Protein AF-A0A4S5JDX1-F1 (afdb_monomer_lite)

Secondary structure (DSSP, 8-state):
-HHHHHHHHHHTS---S------------TTTTS-SEETTEE-TTSGGGGS-TT--TTSTTHHHHHHHHHHTT-HHHH--TT-

Foldseek 3Di:
DVVVVVVCCVPPVVDPDDDDDDDDDDDDWQLPLADCDDPNDGCTSDCCVVPDVLPVVVDPCSVVSVVVSVCVVVVVVVDDPVD

Structure (mmCIF, N/CA/C/O backbone):
data_AF-A0A4S5JDX1-F1
#
_entry.id   AF-A0A4S5JDX1-F1
#
loop_
_atom_site.group_PDB
_atom_site.id
_atom_site.type_symbol
_atom_site.label_atom_id
_atom_site.label_alt_id
_atom_site.label_comp_id
_atom_site.label_asym_id
_atom_site.label_entity_id
_atom_site.label_seq_id
_atom_site.pdbx_PDB_ins_code
_atom_site.Cartn_x
_atom_site.Cartn_y
_atom_site.Cartn_z
_atom_site.occupancy
_atom_site.B_iso_or_equiv
_atom_site.auth_seq_id
_atom_site.auth_comp_id
_atom_site.auth_asym_id
_atom_site.auth_atom_id
_atom_site.pdbx_PDB_model_num
ATOM 1 N N . GLU A 1 1 ? 11.937 7.466 -20.692 1.00 80.88 1 GLU A N 1
ATOM 2 C CA . GLU A 1 1 ? 13.052 7.669 -21.650 1.00 80.88 1 GLU A CA 1
ATOM 3 C C . GLU A 1 1 ? 14.008 6.484 -21.825 1.00 80.88 1 GLU A C 1
ATOM 5 O O . GLU A 1 1 ? 14.126 6.027 -22.950 1.00 80.88 1 GLU A O 1
ATOM 10 N N . GLN A 1 2 ? 14.641 5.905 -20.792 1.00 94.50 2 GLN A N 1
ATOM 11 C CA . GLN A 1 2 ? 15.647 4.830 -20.991 1.00 94.50 2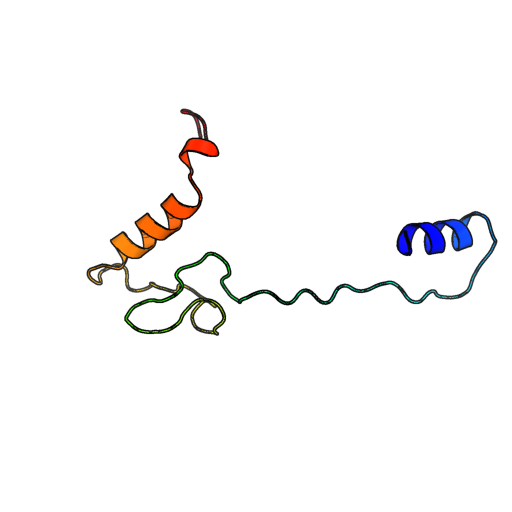 GLN A CA 1
ATOM 12 C C . GLN A 1 2 ? 15.157 3.604 -21.784 1.00 94.50 2 GLN A C 1
ATOM 14 O O . GLN A 1 2 ? 15.863 3.123 -22.663 1.00 94.50 2 GLN A O 1
ATOM 19 N N . ILE A 1 3 ? 13.937 3.121 -21.519 1.00 97.06 3 ILE A N 1
ATOM 20 C CA . ILE A 1 3 ? 13.342 2.011 -22.288 1.00 97.06 3 ILE A CA 1
ATOM 21 C C . ILE A 1 3 ? 13.191 2.389 -23.770 1.00 97.06 3 ILE A C 1
ATOM 23 O O . ILE A 1 3 ? 13.505 1.578 -24.635 1.00 97.06 3 ILE A O 1
ATOM 27 N N . ARG A 1 4 ? 12.753 3.623 -24.065 1.00 97.50 4 ARG A N 1
ATOM 28 C CA . ARG A 1 4 ? 12.606 4.119 -25.443 1.00 97.50 4 ARG A CA 1
ATOM 29 C C . ARG A 1 4 ? 13.958 4.207 -26.143 1.00 97.50 4 ARG A C 1
ATOM 31 O O . ARG A 1 4 ? 14.063 3.787 -27.284 1.00 97.50 4 ARG A O 1
ATOM 38 N N . HIS A 1 5 ? 14.990 4.679 -25.447 1.00 95.94 5 HIS A N 1
ATOM 39 C CA . HIS A 1 5 ? 16.346 4.763 -25.987 1.00 95.94 5 HIS A CA 1
ATOM 40 C C . HIS A 1 5 ? 16.912 3.383 -26.352 1.00 95.94 5 HIS A C 1
ATOM 42 O O . HIS A 1 5 ? 17.333 3.181 -27.484 1.00 95.94 5 HIS A O 1
ATOM 48 N N . ILE A 1 6 ? 16.803 2.401 -25.446 1.00 96.56 6 ILE A N 1
ATOM 49 C CA . ILE A 1 6 ? 17.211 1.011 -25.713 1.00 96.56 6 ILE A CA 1
ATOM 50 C C . ILE A 1 6 ? 16.475 0.440 -26.937 1.00 96.56 6 ILE A C 1
ATOM 52 O O . ILE A 1 6 ? 17.074 -0.235 -27.771 1.00 96.56 6 ILE A O 1
ATOM 56 N N . GLN A 1 7 ? 15.168 0.699 -27.049 1.00 95.94 7 GLN A N 1
ATOM 57 C CA . GLN A 1 7 ? 14.373 0.257 -28.195 1.00 95.94 7 GLN A CA 1
ATOM 58 C C . GLN A 1 7 ? 14.803 0.934 -29.500 1.00 95.94 7 GLN A C 1
ATOM 60 O O . GLN A 1 7 ? 14.844 0.265 -30.530 1.00 95.94 7 GLN A O 1
ATOM 65 N N . ASN A 1 8 ? 15.112 2.231 -29.461 1.00 97.19 8 ASN A N 1
ATOM 66 C CA . ASN A 1 8 ? 15.572 2.990 -30.620 1.00 97.19 8 ASN A CA 1
ATOM 67 C C . ASN A 1 8 ? 16.914 2.462 -31.130 1.00 97.19 8 ASN A C 1
ATOM 69 O O . ASN A 1 8 ? 17.060 2.157 -32.308 1.00 97.19 8 ASN A O 1
ATOM 73 N N . ASP A 1 9 ? 17.864 2.256 -30.222 1.00 95.75 9 ASP A N 1
ATOM 74 C CA . ASP A 1 9 ? 19.199 1.769 -30.558 1.00 95.75 9 ASP A CA 1
ATOM 75 C C . ASP A 1 9 ? 19.180 0.366 -31.174 1.00 95.75 9 ASP A C 1
ATOM 77 O O . ASP A 1 9 ? 19.919 0.084 -32.119 1.00 95.75 9 ASP A O 1
ATOM 81 N N . ALA A 1 10 ? 18.294 -0.501 -30.679 1.00 95.94 10 ALA A N 1
ATOM 82 C CA . ALA A 1 10 ? 18.120 -1.843 -31.221 1.00 95.94 10 ALA A CA 1
ATOM 83 C C . ALA A 1 10 ? 17.448 -1.853 -32.609 1.00 95.94 10 ALA A C 1
ATOM 85 O O . ALA A 1 10 ? 17.750 -2.726 -33.420 1.00 95.94 10 ALA A O 1
ATOM 86 N N . ARG A 1 11 ? 16.519 -0.923 -32.880 1.00 96.12 11 ARG A N 1
ATOM 87 C CA . ARG A 1 11 ? 15.724 -0.889 -34.125 1.00 96.12 11 ARG A CA 1
ATOM 88 C C . ARG A 1 11 ? 16.385 -0.089 -35.244 1.00 96.12 11 ARG A C 1
ATOM 90 O O . ARG A 1 11 ? 16.299 -0.498 -36.395 1.00 96.12 11 ARG A O 1
ATOM 97 N N . GLU A 1 12 ? 17.010 1.035 -34.908 1.00 96.62 12 GLU A N 1
ATOM 98 C CA . GLU A 1 12 ? 17.476 2.033 -35.881 1.00 96.62 12 GLU A CA 1
ATOM 99 C C . GLU A 1 12 ? 19.003 2.124 -35.953 1.00 96.62 12 GLU A C 1
ATOM 101 O O . GLU A 1 12 ? 19.551 2.382 -37.021 1.00 96.62 12 GLU A O 1
ATOM 106 N N . HIS A 1 13 ? 19.705 1.873 -34.844 1.00 92.94 13 HIS A N 1
ATOM 107 C CA . HIS A 1 13 ? 21.160 2.062 -34.759 1.00 92.94 13 HIS A CA 1
ATOM 108 C C . HIS A 1 13 ? 21.969 0.756 -34.810 1.00 92.94 13 HIS A C 1
ATOM 110 O O . HIS A 1 13 ? 23.190 0.788 -34.668 1.00 92.94 13 HIS A O 1
ATOM 116 N N . GLY A 1 14 ? 21.318 -0.397 -35.008 1.00 90.62 14 GLY A N 1
ATOM 117 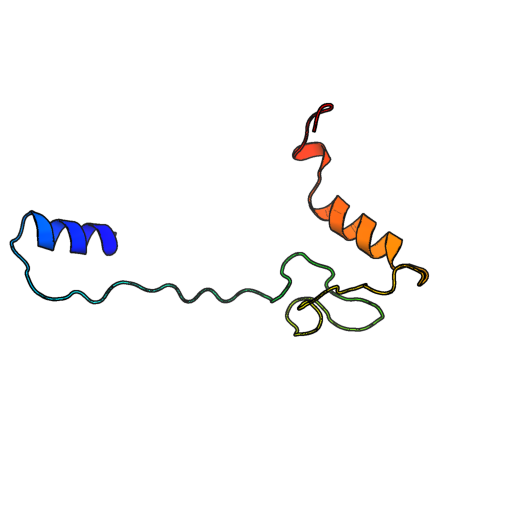C CA . GLY A 1 14 ? 21.999 -1.692 -35.143 1.00 90.62 14 GLY A CA 1
ATOM 118 C C . GLY A 1 14 ? 22.758 -2.132 -33.885 1.00 90.62 14 GLY A C 1
ATOM 119 O O . GLY A 1 14 ? 23.719 -2.898 -33.968 1.00 90.62 14 GLY A O 1
ATOM 120 N N . VAL A 1 15 ? 22.366 -1.644 -32.703 1.00 94.19 15 VAL A N 1
ATOM 121 C CA . VAL A 1 15 ? 23.008 -2.034 -31.445 1.00 94.19 15 VAL A CA 1
ATOM 122 C C . VAL A 1 15 ? 22.532 -3.431 -31.044 1.00 94.19 15 VAL A C 1
ATOM 124 O O . VAL A 1 15 ? 21.409 -3.621 -30.585 1.00 94.19 15 VAL A O 1
ATOM 127 N N . HIS A 1 16 ? 23.417 -4.421 -31.175 1.00 91.12 16 HIS A N 1
ATOM 128 C CA . HIS A 1 16 ? 23.151 -5.825 -30.820 1.00 91.12 16 HIS A CA 1
ATOM 129 C C . HIS A 1 16 ? 23.643 -6.220 -29.417 1.00 91.12 16 HIS A C 1
ATOM 131 O O . HIS A 1 16 ? 23.598 -7.390 -29.032 1.00 91.12 16 HIS A O 1
ATOM 137 N N . LEU A 1 17 ? 24.129 -5.254 -28.635 1.00 93.38 17 LEU A N 1
ATOM 138 C CA . LEU A 1 17 ? 24.544 -5.484 -27.255 1.00 93.38 17 LEU A CA 1
ATOM 139 C C . LEU A 1 17 ? 23.323 -5.714 -26.364 1.00 93.38 17 LEU A C 1
ATOM 141 O O . LEU A 1 17 ? 22.305 -5.037 -26.490 1.00 93.38 17 LEU A O 1
ATOM 145 N N . ARG A 1 18 ? 23.444 -6.630 -25.399 1.00 94.94 18 ARG A N 1
ATOM 146 C CA . ARG A 1 18 ? 22.409 -6.819 -24.380 1.00 94.94 18 ARG A CA 1
ATOM 147 C C . ARG A 1 18 ? 22.389 -5.600 -23.443 1.00 94.94 18 ARG A C 1
ATOM 149 O O . ARG A 1 18 ? 23.357 -5.412 -22.700 1.00 94.94 18 ARG A O 1
ATOM 156 N N . PRO A 1 19 ? 21.309 -4.801 -23.417 1.00 95.12 19 PRO A N 1
ATOM 157 C CA . PRO A 1 19 ? 21.242 -3.612 -22.582 1.00 95.12 19 PRO A CA 1
ATOM 158 C C . PRO A 1 19 ? 21.092 -3.989 -21.105 1.00 95.12 19 PRO A C 1
ATOM 160 O O . PRO A 1 19 ? 20.653 -5.088 -20.744 1.00 95.12 19 PRO A O 1
ATOM 163 N N . ARG A 1 20 ? 21.414 -3.038 -20.228 1.00 96.31 20 ARG A N 1
ATOM 164 C CA . ARG A 1 20 ? 20.979 -3.083 -18.830 1.00 96.31 20 ARG A CA 1
ATOM 165 C C . ARG A 1 20 ? 19.580 -2.488 -18.761 1.00 96.31 20 ARG A C 1
ATOM 167 O O . ARG A 1 20 ? 19.420 -1.280 -18.902 1.00 96.31 20 ARG A O 1
ATOM 174 N N . TRP A 1 21 ? 18.575 -3.336 -18.578 1.00 96.94 21 TRP A N 1
ATOM 175 C CA . TRP A 1 21 ? 17.203 -2.865 -18.440 1.00 96.94 21 TRP A CA 1
ATOM 176 C C . TRP A 1 21 ? 17.027 -2.104 -17.124 1.00 96.94 21 TRP A C 1
ATOM 178 O O . TRP A 1 21 ? 17.533 -2.557 -16.093 1.00 96.94 21 TRP A O 1
ATOM 188 N N . PRO A 1 22 ? 16.322 -0.960 -17.137 1.00 97.44 22 PRO A N 1
ATOM 189 C CA . PRO A 1 22 ? 15.970 -0.280 -15.909 1.00 97.44 22 PRO A CA 1
ATOM 190 C C . PRO A 1 22 ? 15.060 -1.175 -15.070 1.00 97.44 22 PRO A C 1
ATOM 192 O O . PRO A 1 22 ? 14.206 -1.896 -15.585 1.00 97.44 22 PRO A O 1
ATOM 195 N N . MET A 1 23 ? 15.242 -1.089 -13.763 1.00 97.75 23 MET A N 1
ATOM 196 C CA . MET A 1 23 ? 14.435 -1.777 -12.769 1.00 97.75 23 MET A CA 1
ATOM 197 C C . MET A 1 23 ? 13.959 -0.766 -11.735 1.00 97.75 23 MET A C 1
ATOM 199 O O . MET A 1 23 ? 14.672 0.188 -11.422 1.00 97.75 23 MET A O 1
ATOM 203 N N . ILE A 1 24 ? 12.751 -0.966 -11.218 1.00 97.69 24 ILE A N 1
ATOM 204 C CA . ILE A 1 24 ? 12.160 -0.094 -10.204 1.00 97.69 24 ILE A CA 1
ATOM 205 C C . ILE A 1 24 ? 12.202 -0.830 -8.870 1.00 97.69 24 ILE A C 1
ATOM 207 O O . ILE A 1 24 ? 11.665 -1.928 -8.743 1.00 97.69 24 ILE A O 1
ATOM 211 N N . ILE A 1 25 ? 12.818 -0.206 -7.868 1.00 97.88 25 ILE A N 1
ATOM 212 C CA . ILE A 1 25 ? 12.666 -0.617 -6.473 1.00 97.88 25 ILE A CA 1
ATOM 213 C C . ILE A 1 25 ? 11.497 0.186 -5.907 1.00 97.88 25 ILE A C 1
ATOM 215 O O . ILE A 1 25 ? 11.640 1.375 -5.630 1.00 97.88 25 ILE A O 1
ATOM 219 N N . LEU A 1 26 ? 10.343 -0.460 -5.741 1.00 97.81 26 LEU A N 1
ATOM 220 C CA . LEU A 1 26 ? 9.179 0.143 -5.099 1.00 97.81 26 LEU A CA 1
ATOM 221 C C . LEU A 1 26 ? 9.120 -0.300 -3.637 1.00 97.81 26 LEU A C 1
ATOM 223 O O . LEU A 1 26 ? 8.906 -1.474 -3.340 1.00 97.81 26 LEU A O 1
ATOM 227 N N . ARG A 1 27 ? 9.320 0.647 -2.720 1.00 98.19 27 ARG A N 1
ATOM 228 C CA . ARG A 1 27 ? 9.190 0.426 -1.279 1.00 98.19 27 ARG A CA 1
ATOM 229 C C . ARG A 1 27 ? 7.964 1.176 -0.776 1.00 98.19 27 ARG A C 1
ATOM 231 O O . ARG A 1 27 ? 7.994 2.398 -0.685 1.00 98.19 27 ARG A O 1
ATOM 238 N N . SER A 1 28 ? 6.925 0.437 -0.418 1.00 98.00 28 SER A N 1
ATOM 239 C CA . SER A 1 28 ? 5.715 0.958 0.220 1.00 98.00 28 SER A CA 1
ATOM 240 C C . SER A 1 28 ? 5.418 0.194 1.517 1.00 98.00 28 SER A C 1
ATOM 242 O O . SER A 1 28 ? 5.932 -0.917 1.706 1.00 98.00 28 SER A O 1
ATOM 244 N N . PRO A 1 29 ? 4.612 0.760 2.435 1.00 98.19 29 PRO A N 1
ATOM 245 C CA . PRO A 1 29 ? 4.147 0.034 3.614 1.00 98.19 29 PRO A CA 1
ATOM 246 C C . PRO A 1 29 ? 3.372 -1.232 3.214 1.00 98.19 29 PRO A C 1
ATOM 248 O O . PRO A 1 29 ? 2.560 -1.214 2.293 1.00 98.19 29 PRO A O 1
ATOM 251 N N . LYS A 1 30 ? 3.592 -2.361 3.896 1.00 98.25 30 LYS A N 1
ATOM 252 C CA . LYS A 1 30 ? 2.767 -3.562 3.683 1.00 98.25 30 LYS A CA 1
ATOM 253 C C . LYS A 1 30 ? 1.369 -3.341 4.268 1.00 98.25 30 LYS A C 1
ATOM 255 O O . LYS A 1 30 ? 1.252 -2.964 5.431 1.00 98.25 30 LYS A O 1
ATOM 260 N N . GLY A 1 31 ? 0.325 -3.612 3.489 1.00 97.94 31 GLY A N 1
ATOM 261 C CA . GLY A 1 31 ? -1.050 -3.273 3.873 1.00 97.94 31 GLY A CA 1
ATOM 262 C C . GLY A 1 31 ? -1.351 -1.777 3.775 1.00 97.94 31 GLY A C 1
ATOM 263 O O . GLY A 1 31 ? -2.191 -1.293 4.522 1.00 97.94 31 GLY A O 1
ATOM 264 N N . TRP A 1 32 ? -0.629 -1.058 2.906 1.00 98.12 32 TRP A N 1
ATOM 265 C CA . TRP A 1 32 ? -0.788 0.380 2.689 1.00 98.12 32 TRP A CA 1
ATOM 266 C C . TRP A 1 32 ? -2.257 0.765 2.498 1.00 98.12 32 TRP A C 1
ATOM 268 O O . TRP A 1 32 ? -2.950 0.097 1.730 1.00 98.12 32 TRP A O 1
ATOM 278 N N . THR A 1 33 ? -2.700 1.841 3.158 1.00 98.06 33 THR A N 1
ATOM 279 C CA . THR A 1 33 ? -4.090 2.361 3.199 1.00 98.06 33 THR A CA 1
ATOM 280 C C . THR A 1 33 ? -5.074 1.535 4.031 1.00 98.06 33 THR A C 1
ATOM 282 O O . THR A 1 33 ? -6.230 1.922 4.178 1.00 98.06 33 THR A O 1
ATOM 285 N N . GLY A 1 34 ? -4.619 0.411 4.587 1.00 97.31 34 GLY A N 1
ATOM 286 C CA . GLY A 1 34 ? -5.360 -0.370 5.569 1.00 97.31 34 GLY A CA 1
ATOM 287 C C . GLY A 1 34 ? -5.403 0.285 6.951 1.00 97.31 34 GLY A C 1
ATOM 288 O O . GLY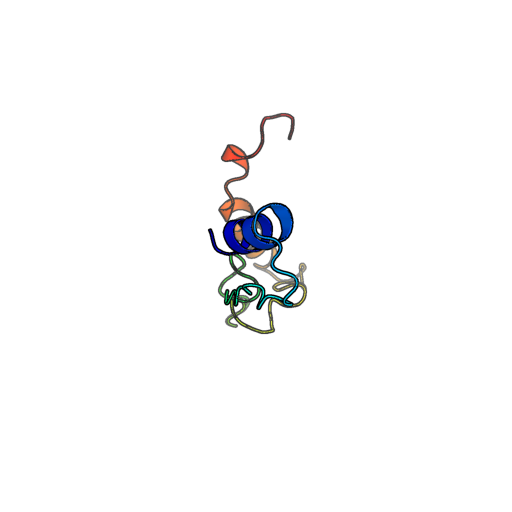 A 1 34 ? -4.853 1.369 7.153 1.00 97.31 34 GLY A O 1
ATOM 289 N N . PRO A 1 35 ? -6.005 -0.393 7.942 1.00 97.50 35 PRO A N 1
ATOM 290 C CA . PRO A 1 35 ? -5.965 0.063 9.324 1.00 97.50 35 PRO A CA 1
ATOM 291 C C . PRO A 1 35 ? -4.518 0.232 9.813 1.00 97.50 35 PRO A C 1
ATOM 293 O O . PRO A 1 35 ? -3.714 -0.706 9.766 1.00 97.50 35 PRO A O 1
ATOM 296 N N . GLU A 1 36 ? -4.186 1.420 10.322 1.00 97.31 36 GLU A N 1
ATOM 297 C CA . GLU A 1 36 ? -2.871 1.692 10.920 1.00 97.31 36 GLU A CA 1
ATOM 298 C C . GLU A 1 36 ? -2.626 0.791 12.143 1.00 97.31 36 GLU A C 1
ATOM 300 O O . GLU A 1 36 ? -1.533 0.243 12.331 1.00 97.31 36 GLU A O 1
ATOM 305 N N . GLU A 1 37 ? -3.678 0.569 12.931 1.00 97.12 37 GLU A N 1
ATOM 306 C CA . GLU A 1 37 ? -3.689 -0.223 14.153 1.00 97.12 37 GLU A CA 1
ATOM 307 C C . GLU A 1 37 ? -4.972 -1.057 14.253 1.00 97.12 37 GLU A C 1
ATOM 309 O O . GLU A 1 37 ? -6.054 -0.597 13.892 1.00 97.12 37 GLU A O 1
ATOM 314 N N . VAL A 1 38 ? -4.846 -2.280 14.773 1.00 97.06 38 VAL A N 1
ATOM 315 C CA . VAL A 1 38 ? -5.975 -3.126 15.181 1.00 97.06 38 VAL A CA 1
ATOM 316 C C . VAL A 1 38 ? -5.661 -3.671 16.569 1.00 97.06 38 VAL A C 1
ATOM 318 O O . VAL A 1 38 ? -4.566 -4.187 16.796 1.00 97.06 38 VAL A O 1
ATOM 321 N N . ASP A 1 39 ? -6.601 -3.544 17.507 1.00 95.62 39 ASP A N 1
ATOM 322 C CA . ASP A 1 39 ? -6.469 -4.047 18.881 1.00 95.62 39 ASP A CA 1
ATOM 323 C C . ASP A 1 39 ? -5.177 -3.601 19.606 1.00 95.62 39 ASP A C 1
ATOM 325 O O . ASP A 1 39 ? -4.503 -4.414 20.248 1.00 95.62 39 ASP A O 1
ATOM 329 N N . GLY A 1 40 ? -4.772 -2.332 19.471 1.00 96.19 40 GLY A N 1
ATOM 330 C CA . GLY A 1 40 ? -3.541 -1.829 20.099 1.00 96.19 40 GLY A CA 1
ATOM 331 C C . GLY A 1 40 ? -2.247 -2.249 19.389 1.00 96.19 40 GLY A C 1
ATOM 332 O O . GLY A 1 40 ? -1.151 -2.025 19.905 1.00 96.19 40 GLY A O 1
ATOM 333 N N . LYS A 1 41 ? -2.336 -2.938 18.242 1.00 96.56 41 LYS A N 1
ATOM 334 C CA . LYS A 1 41 ? -1.183 -3.481 17.512 1.00 96.56 41 LYS A CA 1
ATOM 335 C C . LYS A 1 41 ? -1.044 -2.820 16.150 1.00 96.56 41 LYS A C 1
ATOM 337 O O . LYS A 1 41 ? -1.918 -2.949 15.289 1.00 96.56 41 LYS A O 1
ATOM 342 N N . LYS A 1 42 ? 0.119 -2.201 15.917 1.00 97.88 42 LYS A N 1
ATOM 343 C CA . LYS A 1 42 ? 0.487 -1.668 14.600 1.00 97.88 42 LYS A CA 1
ATOM 344 C C . LYS A 1 42 ? 0.316 -2.740 13.521 1.00 97.88 42 LYS A C 1
ATOM 346 O O . LYS A 1 42 ? 0.901 -3.828 13.626 1.00 97.88 42 LYS A O 1
ATOM 351 N N . THR A 1 43 ? -0.463 -2.399 12.501 1.00 98.00 43 THR A N 1
ATOM 352 C CA . THR A 1 43 ? -0.899 -3.297 11.432 1.00 98.00 43 THR A CA 1
ATOM 353 C C . THR A 1 43 ? -0.301 -2.879 10.093 1.00 98.00 43 THR A C 1
ATOM 355 O O . THR A 1 43 ? 0.475 -3.657 9.523 1.00 98.00 43 THR A O 1
ATOM 358 N N . GLU A 1 44 ? -0.547 -1.648 9.635 1.00 98.12 44 GLU A N 1
ATOM 359 C CA . GLU A 1 44 ? 0.093 -1.102 8.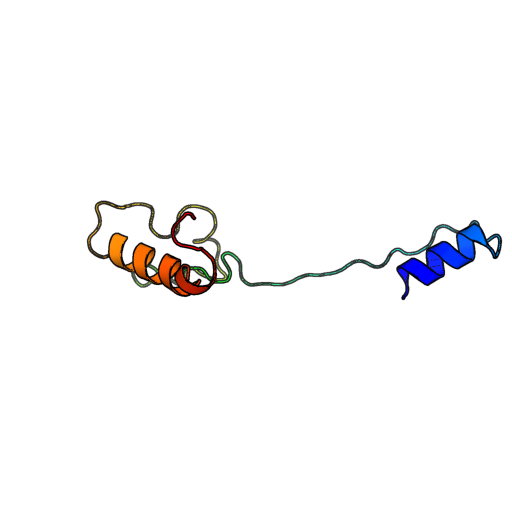434 1.00 98.12 44 GLU A CA 1
ATOM 360 C C . GLU A 1 44 ? 1.628 -1.071 8.576 1.00 98.12 44 GLU A C 1
ATOM 362 O O . GLU A 1 44 ? 2.201 -0.740 9.620 1.00 98.12 44 GLU A O 1
ATOM 367 N N . GLY A 1 45 ? 2.326 -1.459 7.509 1.00 98.19 45 GLY A N 1
ATOM 368 C CA . GLY A 1 45 ? 3.783 -1.510 7.473 1.00 98.19 45 GLY A CA 1
ATOM 369 C C . GLY A 1 45 ? 4.381 -2.699 8.226 1.00 98.19 45 GLY A C 1
ATOM 370 O O . GLY A 1 45 ? 5.594 -2.733 8.425 1.00 98.19 45 GLY A O 1
ATOM 371 N N . THR A 1 46 ? 3.570 -3.676 8.646 1.00 98.25 46 THR A N 1
ATOM 372 C CA . THR A 1 46 ? 4.030 -4.851 9.404 1.00 98.25 46 THR A CA 1
ATOM 373 C C . THR A 1 46 ? 3.607 -6.166 8.749 1.00 98.25 46 THR A C 1
ATOM 375 O O . THR A 1 46 ? 2.924 -6.195 7.730 1.00 98.25 46 THR A O 1
ATOM 378 N N . PHE A 1 47 ? 4.010 -7.294 9.334 1.00 97.75 47 PHE A N 1
ATOM 379 C CA . PHE A 1 47 ? 3.556 -8.614 8.898 1.00 97.75 47 PHE A CA 1
ATOM 380 C C . PHE A 1 47 ? 2.089 -8.903 9.262 1.00 97.75 47 PHE A C 1
ATOM 382 O O . PHE A 1 47 ? 1.510 -9.816 8.683 1.00 97.75 47 PHE A O 1
ATOM 389 N N . ARG A 1 48 ? 1.483 -8.152 10.197 1.00 97.06 48 ARG A N 1
ATOM 390 C CA . ARG A 1 48 ? 0.105 -8.397 10.663 1.00 97.06 48 ARG A CA 1
ATOM 391 C C . ARG A 1 48 ? -0.938 -8.131 9.582 1.00 97.06 48 ARG A C 1
ATOM 393 O O . ARG A 1 48 ? -1.950 -8.814 9.542 1.00 97.06 48 ARG A O 1
ATOM 400 N N . SER A 1 49 ? -0.642 -7.232 8.645 1.00 97.56 49 SER A N 1
ATOM 401 C CA . 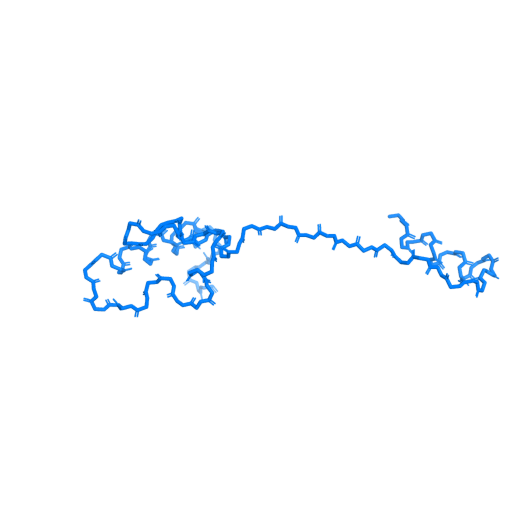SER A 1 49 ? -1.472 -6.974 7.464 1.00 97.56 49 SER A CA 1
ATOM 402 C C . SER A 1 49 ? -1.345 -8.041 6.364 1.00 97.56 49 SER A C 1
ATOM 404 O O . SER A 1 49 ? -1.799 -7.827 5.246 1.00 97.56 49 SER A O 1
ATOM 406 N N . HIS A 1 50 ? -0.680 -9.178 6.617 1.00 96.94 50 HIS A N 1
ATOM 407 C CA . HIS A 1 50 ? -0.478 -10.204 5.591 1.00 96.94 50 HIS A CA 1
ATOM 408 C C . HIS A 1 50 ? -1.749 -10.969 5.218 1.00 96.94 50 HIS A C 1
ATOM 410 O O . HIS A 1 50 ? -1.912 -11.293 4.044 1.00 96.94 50 HIS A O 1
ATOM 416 N N . GLN A 1 51 ? -2.585 -11.289 6.205 1.00 95.25 51 GLN A N 1
ATOM 417 C CA . GLN A 1 51 ? -3.853 -11.980 5.998 1.00 95.25 51 GLN A CA 1
ATOM 418 C C . GLN A 1 51 ? -4.999 -11.015 6.329 1.00 95.25 51 GLN A C 1
ATOM 420 O O . GLN A 1 51 ? -5.056 -9.942 5.737 1.00 95.25 51 GLN A O 1
ATOM 425 N N . VAL A 1 52 ? -5.892 -11.356 7.261 1.00 95.06 52 VAL A N 1
ATOM 426 C CA . VAL A 1 52 ? -7.008 -10.485 7.643 1.00 95.06 52 VAL A CA 1
ATOM 427 C C . VAL A 1 52 ? -6.628 -9.722 8.917 1.00 95.06 52 VAL A C 1
ATOM 429 O O . VAL A 1 52 ? -6.449 -10.358 9.956 1.00 95.06 52 VAL A O 1
ATOM 432 N N . PRO A 1 53 ? -6.477 -8.383 8.865 1.00 92.62 53 PRO A N 1
ATOM 433 C CA . PRO A 1 53 ? -5.997 -7.604 10.007 1.00 92.62 53 PRO A CA 1
ATOM 434 C C . PRO A 1 53 ? -6.972 -7.563 11.196 1.00 92.62 53 PRO A C 1
ATOM 436 O O . PRO A 1 53 ? -6.519 -7.374 12.320 1.00 92.62 53 PRO A O 1
ATOM 439 N N . MET A 1 54 ? -8.267 -7.805 10.963 1.00 94.69 54 MET A N 1
ATOM 440 C CA . MET A 1 54 ? -9.329 -7.946 11.972 1.00 94.69 54 MET A CA 1
ATOM 441 C C . MET A 1 54 ? -10.222 -9.168 11.665 1.00 94.69 54 MET A C 1
ATOM 443 O O . MET A 1 54 ? -11.384 -9.032 11.311 1.00 94.69 54 MET A O 1
ATOM 447 N N . GLY A 1 55 ? -9.645 -10.378 11.677 1.00 91.50 55 GLY A N 1
ATOM 448 C CA . GLY A 1 55 ? -10.337 -11.602 11.229 1.00 91.50 55 GLY A CA 1
ATOM 449 C C . GLY A 1 55 ? -11.407 -12.153 12.181 1.00 91.50 55 GLY A C 1
ATOM 450 O O . GLY A 1 55 ? -12.295 -12.879 11.736 1.00 91.50 55 GLY A O 1
ATOM 451 N N . ASP A 1 56 ? -11.345 -11.791 13.461 1.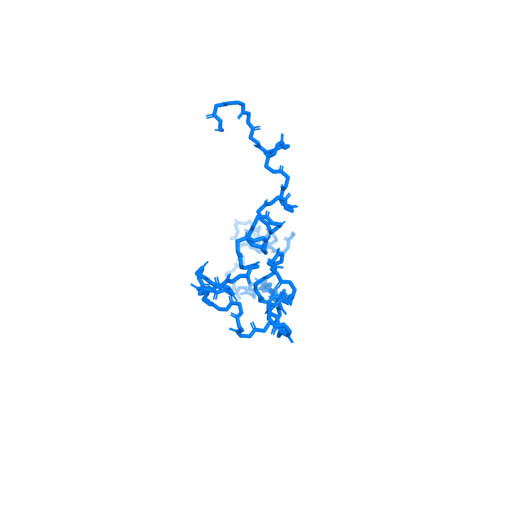00 93.06 56 ASP A N 1
ATOM 452 C CA . ASP A 1 56 ? -12.279 -12.242 14.496 1.00 93.06 56 ASP A CA 1
ATOM 453 C C . ASP A 1 56 ? -13.539 -11.362 14.492 1.00 93.06 56 ASP A C 1
ATOM 455 O O . ASP A 1 56 ? -13.755 -10.561 15.395 1.00 93.06 56 ASP A O 1
ATOM 459 N N . MET A 1 57 ? -14.373 -11.483 13.457 1.00 93.38 57 MET A N 1
ATOM 460 C CA . MET A 1 57 ? -15.486 -10.547 13.218 1.00 93.38 57 MET A CA 1
ATOM 461 C C . MET A 1 57 ? -16.559 -10.510 14.319 1.00 93.38 57 MET A C 1
ATOM 463 O O . MET A 1 57 ? -17.277 -9.517 14.417 1.00 93.38 57 MET A O 1
ATOM 467 N N . ASP A 1 58 ? -16.645 -11.540 15.166 1.00 94.19 58 ASP A N 1
ATOM 468 C CA . ASP A 1 58 ? -17.532 -11.561 16.340 1.00 94.19 58 ASP A CA 1
ATOM 469 C C . ASP A 1 58 ? -17.033 -10.647 17.477 1.00 94.19 58 ASP A C 1
ATOM 471 O O . ASP A 1 58 ? -17.748 -10.398 18.450 1.00 94.19 58 ASP A O 1
ATOM 475 N N . LYS A 1 59 ? -15.795 -10.145 17.385 1.00 95.38 59 LYS A N 1
ATOM 476 C CA . LYS A 1 59 ? -15.207 -9.248 18.375 1.00 95.38 59 LYS A CA 1
ATOM 477 C C . LYS A 1 59 ? -15.780 -7.839 18.249 1.00 95.38 59 LYS A C 1
ATOM 479 O O . LYS A 1 59 ? -15.804 -7.231 17.178 1.00 95.38 59 LYS A O 1
ATOM 484 N N . GLU A 1 60 ? -16.177 -7.288 19.392 1.00 94.88 60 GLU A N 1
ATOM 485 C CA . GLU A 1 60 ? -16.685 -5.923 19.485 1.00 94.88 60 GLU A CA 1
ATOM 486 C C . GLU A 1 60 ? -15.682 -4.912 18.895 1.00 94.88 60 GLU A C 1
ATOM 488 O O . GLU A 1 60 ? -14.479 -4.967 19.156 1.00 94.88 60 GLU A O 1
ATOM 493 N N . GLY A 1 61 ? -16.183 -4.001 18.057 1.00 95.50 61 GLY A N 1
ATOM 494 C CA . GLY A 1 61 ? -15.390 -2.963 17.394 1.00 95.50 61 GLY A CA 1
ATOM 495 C C . GLY A 1 61 ? -14.736 -3.368 16.066 1.00 95.50 61 GLY A C 1
ATOM 496 O O . GLY A 1 61 ? -14.365 -2.483 15.297 1.00 95.50 61 GLY A O 1
ATOM 497 N N . HIS A 1 62 ? -14.638 -4.658 15.719 1.00 96.88 62 HIS A N 1
ATOM 498 C CA . HIS A 1 62 ? -14.018 -5.073 14.444 1.00 96.88 62 HIS A CA 1
ATOM 499 C C . HIS A 1 62 ? -14.851 -4.661 13.223 1.00 96.88 62 HIS A C 1
ATOM 501 O O . HIS A 1 62 ? -14.292 -4.222 12.216 1.00 96.88 62 HIS A O 1
ATOM 507 N N . VAL A 1 63 ? -16.184 -4.694 13.332 1.00 96.56 63 VAL A N 1
ATOM 508 C CA . VAL A 1 63 ? -17.096 -4.180 12.291 1.00 96.56 63 VAL A CA 1
ATOM 509 C C . VAL A 1 63 ? -16.927 -2.669 12.086 1.00 96.56 63 VAL A C 1
ATOM 511 O O . VAL A 1 63 ? -16.933 -2.204 10.950 1.00 96.56 63 VAL A O 1
ATOM 514 N N . GLU A 1 64 ? -16.712 -1.905 13.159 1.00 96.56 64 GLU A N 1
ATOM 515 C CA . GLU A 1 64 ? -16.492 -0.452 13.085 1.00 96.56 64 GLU A CA 1
ATOM 516 C C . GLU A 1 64 ? -15.169 -0.127 12.373 1.00 96.56 64 GLU A C 1
ATOM 518 O O . GLU A 1 64 ? -15.122 0.741 11.500 1.00 96.56 64 GLU A O 1
ATOM 523 N N . ILE A 1 65 ? -14.101 -0.873 12.687 1.00 97.31 65 ILE A N 1
ATOM 524 C CA . ILE A 1 65 ? -12.806 -0.766 11.995 1.00 97.31 65 ILE A CA 1
ATOM 525 C C . ILE A 1 65 ? -12.979 -1.046 10.498 1.00 97.31 65 ILE A C 1
ATOM 527 O O . ILE A 1 65 ? -12.472 -0.284 9.672 1.00 97.31 65 ILE A O 1
ATOM 531 N N . LEU A 1 66 ? -13.709 -2.111 10.145 1.00 97.50 66 LEU A N 1
ATOM 532 C CA . LEU A 1 66 ? -13.992 -2.455 8.753 1.00 97.50 66 LEU A CA 1
ATOM 533 C C . LEU A 1 66 ? -14.774 -1.342 8.046 1.00 97.50 66 LEU A C 1
ATOM 535 O O . LEU A 1 66 ? -14.372 -0.917 6.965 1.00 97.50 66 LEU A O 1
ATOM 539 N N . ASN A 1 67 ? -15.851 -0.845 8.657 1.00 97.31 67 ASN A N 1
ATOM 540 C CA . ASN A 1 67 ? -16.667 0.221 8.085 1.00 97.31 67 ASN A CA 1
ATOM 541 C C . ASN A 1 67 ? -15.837 1.492 7.846 1.00 97.31 67 ASN A C 1
ATOM 543 O O . ASN A 1 67 ? -15.828 2.022 6.736 1.00 97.31 67 ASN A O 1
ATOM 547 N N . LYS A 1 68 ? -15.062 1.930 8.845 1.00 97.88 68 LYS A N 1
ATOM 548 C CA . LYS A 1 68 ? -14.178 3.097 8.725 1.00 97.88 68 LYS A CA 1
ATOM 549 C C . LYS A 1 68 ? -13.137 2.922 7.619 1.00 97.88 68 LYS A C 1
ATOM 551 O O . LYS A 1 68 ? -12.870 3.865 6.875 1.00 97.88 68 LYS A O 1
ATOM 556 N N . TRP A 1 69 ? -12.550 1.731 7.498 1.00 98.00 69 TRP A N 1
ATOM 557 C CA . TRP A 1 69 ? -11.594 1.440 6.434 1.00 98.00 69 TRP A CA 1
ATOM 558 C C . TRP A 1 69 ? -12.252 1.514 5.052 1.00 98.00 69 TRP A C 1
ATOM 560 O O . TRP A 1 69 ? -11.758 2.228 4.183 1.00 98.00 69 TRP A O 1
ATOM 570 N N . MET A 1 70 ? -13.400 0.868 4.854 1.00 98.12 70 MET A N 1
ATOM 571 C CA . MET A 1 70 ? -14.114 0.905 3.573 1.00 98.12 70 MET A CA 1
ATOM 572 C C . MET A 1 70 ? -14.559 2.324 3.191 1.00 98.12 70 MET A C 1
ATOM 574 O O . MET A 1 70 ? -14.366 2.742 2.051 1.00 98.12 70 MET A O 1
ATOM 578 N N . GLN A 1 71 ? -15.082 3.096 4.149 1.00 98.25 71 GLN A N 1
ATOM 579 C CA . GLN A 1 71 ? -15.489 4.490 3.933 1.00 98.25 71 GLN A CA 1
ATOM 580 C C . GLN A 1 71 ? -14.308 5.418 3.613 1.00 98.25 71 GLN A C 1
ATOM 582 O O . GLN A 1 71 ? -14.494 6.438 2.955 1.00 98.25 71 GLN A O 1
ATOM 587 N N . SER A 1 72 ? -13.081 5.075 4.022 1.00 98.19 72 SER A N 1
ATOM 588 C CA . SER A 1 72 ? -11.898 5.906 3.750 1.00 98.19 72 SER A CA 1
ATOM 589 C C . SER A 1 72 ? -11.578 6.051 2.257 1.00 98.19 72 SER A C 1
ATOM 591 O O . SER A 1 72 ? -10.946 7.029 1.856 1.00 98.19 72 SER A O 1
ATOM 593 N N . TYR A 1 73 ? -12.058 5.114 1.434 1.00 98.25 73 TYR A N 1
ATOM 594 C CA . TYR A 1 73 ? -11.931 5.163 -0.021 1.00 98.25 73 TYR A CA 1
ATOM 595 C C . TYR A 1 73 ? -13.007 6.018 -0.702 1.00 98.25 73 TYR A C 1
ATOM 597 O O . TYR A 1 73 ? -12.928 6.185 -1.913 1.00 98.25 73 TYR A O 1
ATOM 605 N N . ARG A 1 74 ? -13.974 6.567 0.050 1.00 97.88 74 ARG A N 1
ATOM 606 C CA . ARG A 1 74 ? -15.075 7.408 -0.457 1.00 97.88 74 ARG A CA 1
ATOM 607 C C . ARG A 1 74 ? -15.863 6.745 -1.588 1.00 97.88 74 ARG A C 1
ATOM 609 O O . ARG A 1 74 ? -15.871 7.244 -2.714 1.00 97.88 74 ARG A O 1
ATOM 616 N N . PRO A 1 75 ? -16.495 5.588 -1.333 1.00 97.62 75 PRO A N 1
ATOM 617 C CA . PRO A 1 75 ? -17.239 4.871 -2.366 1.00 97.62 75 PRO A CA 1
ATOM 618 C C . PRO A 1 75 ? -18.300 5.739 -3.064 1.00 97.62 75 PRO A C 1
ATOM 620 O O . PRO A 1 75 ? -18.536 5.556 -4.251 1.00 97.62 75 PRO A O 1
ATOM 623 N N . GLU A 1 76 ? -18.882 6.722 -2.381 1.00 96.69 76 GLU A N 1
ATOM 624 C CA . GLU A 1 76 ? -19.832 7.690 -2.939 1.00 96.69 76 GLU A CA 1
ATOM 625 C C . GLU A 1 76 ? -19.255 8.594 -4.042 1.00 96.69 76 GLU A C 1
ATOM 627 O O . GLU A 1 76 ? -20.007 9.134 -4.847 1.00 96.69 76 GLU A O 1
ATOM 632 N N . GLU A 1 77 ? -17.931 8.770 -4.093 1.00 98.00 77 GLU A N 1
ATOM 633 C CA . GLU A 1 77 ? -17.242 9.479 -5.181 1.00 98.00 77 GLU A CA 1
ATOM 634 C C . GLU A 1 77 ? -16.837 8.526 -6.323 1.00 98.00 77 GLU A C 1
ATOM 636 O O . GLU A 1 77 ? -16.468 8.979 -7.409 1.00 98.00 77 GLU A O 1
ATOM 641 N N . LEU A 1 78 ? -16.864 7.211 -6.078 1.00 97.88 78 LEU A N 1
ATOM 642 C CA . LEU A 1 78 ? -16.331 6.183 -6.976 1.00 97.88 78 LEU A CA 1
ATOM 643 C C . LEU A 1 78 ? -17.414 5.382 -7.708 1.00 97.88 78 LEU A C 1
ATOM 645 O O . LEU A 1 78 ? -17.133 4.856 -8.784 1.00 97.88 78 LEU A O 1
ATOM 649 N N . PHE A 1 79 ? -18.614 5.285 -7.136 1.00 97.19 79 PHE A N 1
ATOM 650 C CA . PHE A 1 79 ? -19.725 4.482 -7.646 1.00 97.19 79 PHE A CA 1
ATOM 651 C C . PHE A 1 79 ? -20.976 5.341 -7.851 1.00 97.19 79 PHE A C 1
ATOM 653 O O . PHE A 1 79 ? -21.217 6.289 -7.101 1.00 97.19 79 PHE A O 1
ATOM 660 N N . ASP A 1 80 ? -21.770 5.000 -8.870 1.00 95.44 80 ASP A N 1
ATOM 661 C CA . ASP A 1 80 ? -23.094 5.595 -9.081 1.00 95.44 80 ASP A CA 1
ATOM 662 C C . ASP A 1 80 ? -24.189 4.728 -8.427 1.00 95.44 80 ASP A C 1
ATOM 664 O O . ASP A 1 80 ? -23.908 3.690 -7.826 1.00 95.44 80 ASP A O 1
ATOM 668 N N . ASP A 1 81 ? -25.457 5.137 -8.516 1.00 94.69 81 ASP A N 1
ATOM 669 C CA . ASP A 1 81 ? -26.573 4.413 -7.883 1.00 94.69 81 ASP A CA 1
ATOM 670 C C . ASP A 1 81 ? -26.763 2.967 -8.399 1.00 94.69 81 ASP A C 1
ATOM 672 O O . ASP A 1 81 ? -27.545 2.200 -7.832 1.00 94.69 81 ASP A O 1
ATOM 676 N N . ARG A 1 82 ? -26.085 2.575 -9.485 1.00 94.94 82 ARG A N 1
ATOM 677 C CA . ARG A 1 82 ? -26.097 1.211 -10.039 1.00 94.94 82 ARG A CA 1
ATOM 678 C C . ARG A 1 82 ? -24.861 0.396 -9.655 1.00 94.94 82 ARG A C 1
ATOM 680 O O . ARG A 1 82 ? -24.808 -0.776 -10.032 1.00 94.94 82 ARG A O 1
ATOM 687 N N . GLY A 1 83 ? -23.927 0.983 -8.906 1.00 82.69 83 GLY A N 1
ATOM 688 C CA . GLY A 1 83 ? -22.603 0.419 -8.644 1.00 82.69 83 GLY A CA 1
ATOM 689 C C . GLY A 1 83 ? -21.642 0.789 -9.755 1.00 82.69 83 GLY A C 1
ATOM 690 O O . GLY A 1 83 ? -21.453 -0.050 -10.664 1.00 82.69 83 GLY A O 1
#

Sequence (83 aa):
EQIRHIQNDAREHGVHLRPRWPMIILRSPKGWTGPEEVDGKKTEGTFRSHQVPMGDMDKEGHVEILNKWMQSYRPEELFDDRG

pLDDT: mean 96.08, std 2.86, range [80.88, 98.25]

Radius of gyration: 22.4 Å; chains: 1; bounding box: 51×22×56 Å